Protein AF-A0A931W527-F1 (afdb_monomer_lite)

Foldseek 3Di:
DPPVCPPCVVVVVVVVVVVVVVVVVVVVVPDPPPPPPPPPPVVPCPVVNVVVVVVVVVVVPDDDDCVCVVDPVSVPDDDPDDDDDDDDDDDPDNPDDPPPD

Secondary structure (DSSP, 8-state):
--SHHHHSHHHHHHHHHHHHHHHHHHHHHS----------------HHHHHHHHHHHHHHT----GGGGG-HHHHTPPP-PPPPP-PPPPPSSTTSPTT--

pLDDT: mean 79.2, std 14.01, range [47.38, 95.88]

Structure (mmCIF, N/CA/C/O backbone):
data_AF-A0A931W527-F1
#
_entry.id   AF-A0A931W527-F1
#
loop_
_atom_site.group_PDB
_atom_site.id
_atom_site.type_symbol
_atom_site.label_atom_id
_atom_site.label_alt_id
_atom_site.label_comp_id
_atom_site.label_asym_id
_atom_site.label_entity_id
_atom_site.label_seq_id
_atom_site.pdbx_PDB_ins_code
_atom_site.Cartn_x
_atom_site.Cartn_y
_atom_site.Cartn_z
_atom_site.occupancy
_atom_site.B_iso_or_equiv
_atom_site.auth_seq_id
_atom_site.auth_comp_id
_atom_site.auth_asym_id
_atom_site.auth_atom_id
_atom_site.pdbx_PDB_model_num
ATOM 1 N N . MET A 1 1 ? 60.841 3.371 -64.439 1.00 53.81 1 MET A N 1
ATOM 2 C CA . MET A 1 1 ? 59.744 2.943 -63.538 1.00 53.81 1 MET A CA 1
ATOM 3 C C . MET A 1 1 ? 58.409 2.692 -64.273 1.00 53.81 1 MET A C 1
ATOM 5 O O . MET A 1 1 ? 57.364 2.802 -63.656 1.00 53.81 1 MET A O 1
ATOM 9 N N . MET A 1 2 ? 58.409 2.311 -65.566 1.00 53.72 2 MET A N 1
ATOM 10 C CA . MET A 1 2 ? 57.187 1.951 -66.327 1.00 53.72 2 MET A CA 1
ATOM 11 C C . MET A 1 2 ? 57.344 0.665 -67.174 1.00 53.72 2 MET A C 1
ATOM 13 O O . MET A 1 2 ? 56.583 0.446 -68.106 1.00 53.72 2 MET A O 1
ATOM 17 N N . GLN A 1 3 ? 58.326 -0.201 -66.882 1.00 55.66 3 GLN A N 1
ATOM 18 C CA . GLN A 1 3 ? 58.549 -1.440 -67.659 1.00 55.66 3 GLN A CA 1
ATOM 19 C C . GLN A 1 3 ? 57.970 -2.713 -67.015 1.00 55.66 3 GLN A C 1
ATOM 21 O O . GLN A 1 3 ? 57.854 -3.734 -67.682 1.00 55.66 3 GLN A O 1
ATOM 26 N N . PHE A 1 4 ? 57.503 -2.654 -65.763 1.00 57.00 4 PHE A N 1
ATOM 27 C CA . PHE A 1 4 ? 56.813 -3.785 -65.120 1.00 57.00 4 PHE A CA 1
ATOM 28 C C . PHE A 1 4 ? 55.393 -4.018 -65.669 1.00 57.00 4 PHE A C 1
ATOM 30 O O . PHE A 1 4 ? 54.861 -5.121 -65.573 1.00 57.00 4 PHE A O 1
ATOM 37 N N . PHE A 1 5 ? 54.791 -2.995 -66.286 1.00 55.78 5 PHE A N 1
ATOM 38 C CA . PHE A 1 5 ? 53.421 -3.045 -66.801 1.00 55.78 5 PHE A CA 1
ATOM 39 C C . PHE A 1 5 ? 53.288 -3.761 -68.153 1.00 55.78 5 PHE A C 1
ATOM 41 O O . PHE A 1 5 ? 52.181 -4.132 -68.537 1.00 55.78 5 PHE A O 1
ATOM 48 N N . THR A 1 6 ? 54.382 -3.967 -68.897 1.00 60.81 6 THR A N 1
ATOM 49 C CA . THR A 1 6 ? 54.313 -4.501 -70.268 1.00 60.81 6 THR A CA 1
ATOM 50 C C . THR A 1 6 ? 54.650 -5.984 -70.387 1.00 60.81 6 THR A C 1
ATOM 52 O O . THR A 1 6 ? 54.123 -6.626 -71.294 1.00 60.81 6 THR A O 1
ATOM 55 N N . GLN A 1 7 ? 55.460 -6.538 -69.480 1.00 64.62 7 GLN A N 1
ATOM 56 C CA . GLN A 1 7 ? 55.880 -7.946 -69.519 1.00 64.62 7 GLN A CA 1
ATOM 57 C C . GLN A 1 7 ? 54.887 -8.884 -68.811 1.00 64.62 7 GLN A C 1
ATOM 59 O O . GLN A 1 7 ? 54.696 -10.017 -69.238 1.00 64.62 7 GLN A O 1
ATOM 64 N N . ASN A 1 8 ? 54.166 -8.375 -67.805 1.00 65.19 8 ASN A N 1
ATOM 65 C CA . ASN A 1 8 ? 53.243 -9.148 -66.966 1.00 65.19 8 ASN A CA 1
ATOM 66 C C . ASN A 1 8 ? 51.772 -8.755 -67.188 1.00 65.19 8 ASN A C 1
ATOM 68 O O . ASN A 1 8 ? 50.960 -8.824 -66.266 1.00 65.19 8 ASN A O 1
ATOM 72 N N . LYS A 1 9 ? 51.416 -8.315 -68.405 1.00 69.62 9 LYS A N 1
ATOM 73 C CA . LYS A 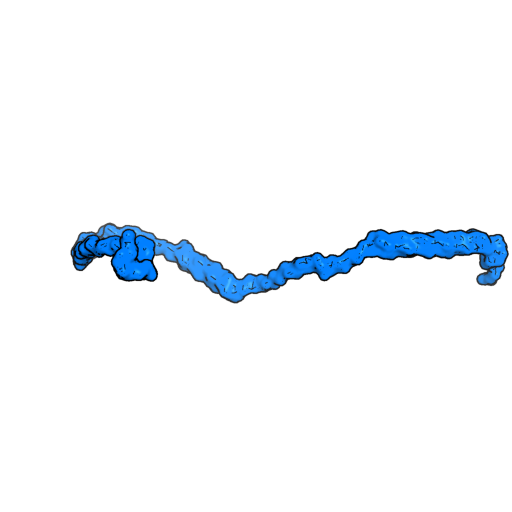1 9 ? 50.068 -7.810 -68.739 1.00 69.62 9 LYS A CA 1
ATOM 74 C C . LYS A 1 9 ? 48.958 -8.787 -68.341 1.00 69.62 9 LYS A C 1
ATOM 76 O O . LYS A 1 9 ? 47.954 -8.365 -67.782 1.00 69.62 9 LYS A O 1
ATOM 81 N N . THR A 1 10 ? 49.158 -10.085 -68.566 1.00 76.25 10 THR A N 1
ATOM 82 C CA . THR A 1 10 ? 48.201 -11.138 -68.185 1.00 76.25 10 THR A CA 1
ATOM 83 C C . THR A 1 10 ? 48.060 -11.282 -66.671 1.00 76.25 10 THR A C 1
ATOM 85 O O . THR A 1 10 ? 46.942 -11.395 -66.182 1.00 76.25 10 THR A O 1
ATOM 88 N N . ALA A 1 11 ? 49.160 -11.207 -65.916 1.00 81.31 11 ALA A N 1
ATOM 89 C CA . ALA A 1 11 ? 49.135 -11.277 -64.455 1.00 81.31 11 ALA A CA 1
ATOM 90 C C . ALA A 1 11 ? 48.483 -10.034 -63.825 1.00 81.31 11 ALA A C 1
ATOM 92 O O . ALA A 1 11 ? 47.740 -10.152 -62.855 1.00 81.31 11 ALA A O 1
ATOM 93 N N . ILE A 1 12 ? 48.700 -8.849 -64.406 1.00 83.75 12 ILE A N 1
ATOM 94 C CA . ILE A 1 12 ? 48.068 -7.602 -63.954 1.00 83.75 12 ILE A CA 1
ATOM 95 C C . ILE A 1 12 ? 46.562 -7.632 -64.239 1.00 83.75 12 ILE A C 1
ATOM 97 O O . ILE A 1 12 ? 45.770 -7.310 -63.358 1.00 83.75 12 ILE A O 1
ATOM 101 N N . ILE A 1 13 ? 46.147 -8.079 -65.429 1.00 84.56 13 ILE A N 1
ATOM 102 C CA . ILE A 1 13 ? 44.723 -8.234 -65.764 1.00 84.56 13 ILE A CA 1
ATOM 103 C C . ILE A 1 13 ? 44.065 -9.273 -64.846 1.00 84.56 13 ILE A C 1
ATOM 105 O O . ILE A 1 13 ? 42.994 -9.009 -64.306 1.00 84.56 13 ILE A O 1
ATOM 109 N N . ALA A 1 14 ? 44.718 -10.412 -64.599 1.00 85.50 14 ALA A N 1
ATOM 110 C CA . ALA A 1 14 ? 44.213 -11.433 -63.683 1.00 85.50 14 ALA A CA 1
ATOM 111 C C . ALA A 1 14 ? 44.060 -10.905 -62.247 1.00 85.50 14 ALA A C 1
ATOM 113 O O . ALA A 1 14 ? 43.046 -11.173 -61.607 1.00 85.50 14 ALA A O 1
ATOM 114 N N . ALA A 1 15 ? 45.011 -10.104 -61.757 1.00 87.38 15 ALA A N 1
ATOM 115 C CA . ALA A 1 15 ? 44.928 -9.487 -60.435 1.00 87.38 15 ALA A CA 1
ATOM 116 C C . ALA A 1 15 ? 43.774 -8.473 -60.328 1.00 87.38 15 ALA A C 1
ATOM 118 O O . ALA A 1 15 ? 43.074 -8.446 -59.318 1.00 87.38 15 ALA A O 1
ATOM 119 N N . VAL A 1 16 ? 43.532 -7.677 -61.375 1.00 89.69 16 VAL A N 1
ATOM 120 C CA . VAL A 1 16 ? 42.417 -6.714 -61.416 1.00 89.69 16 VAL A CA 1
ATOM 121 C C . VAL A 1 16 ? 41.067 -7.430 -61.466 1.00 89.69 16 VAL A C 1
ATOM 123 O O . VAL A 1 16 ? 40.146 -7.057 -60.742 1.00 89.69 16 VAL A O 1
ATOM 126 N N . VAL A 1 17 ? 40.950 -8.489 -62.270 1.00 91.94 17 VAL A N 1
ATOM 127 C CA . VAL A 1 17 ? 39.730 -9.306 -62.337 1.00 91.94 17 VAL A CA 1
ATOM 128 C C . VAL A 1 17 ? 39.474 -10.001 -60.999 1.00 91.94 17 VAL A C 1
ATOM 130 O O . VAL A 1 17 ? 38.350 -9.969 -60.506 1.00 91.94 17 VAL A O 1
ATOM 133 N N . LEU A 1 18 ? 40.509 -10.555 -60.362 1.00 92.00 18 LEU A N 1
ATOM 134 C CA . LEU A 1 18 ? 40.399 -11.162 -59.035 1.00 92.00 18 LEU A CA 1
ATOM 135 C C . LEU A 1 18 ? 39.945 -10.140 -57.983 1.00 92.00 18 LEU A C 1
ATOM 137 O O . LEU A 1 18 ? 39.067 -10.439 -57.179 1.00 92.00 18 LEU A O 1
ATOM 141 N N . ALA A 1 19 ? 40.490 -8.921 -58.013 1.00 90.31 19 ALA A N 1
ATOM 142 C CA . ALA A 1 19 ? 40.085 -7.847 -57.110 1.00 90.31 19 ALA A CA 1
ATOM 143 C C . ALA A 1 19 ? 38.616 -7.438 -57.313 1.00 90.31 19 ALA A C 1
ATOM 145 O O . ALA A 1 19 ? 37.900 -7.242 -56.333 1.00 90.31 19 ALA A O 1
ATOM 146 N N . LEU A 1 20 ? 38.143 -7.365 -58.563 1.00 91.81 20 LEU A N 1
ATOM 147 C CA . LEU A 1 20 ? 36.741 -7.067 -58.877 1.00 91.81 20 LEU A CA 1
ATOM 148 C C . LEU A 1 20 ? 35.792 -8.185 -58.429 1.00 91.81 20 LEU A C 1
ATOM 150 O O . LEU A 1 20 ? 34.731 -7.896 -57.880 1.00 91.81 20 LEU A O 1
ATOM 154 N N . VAL A 1 21 ? 36.179 -9.450 -58.610 1.00 91.81 21 VAL A N 1
ATOM 155 C CA . VAL A 1 21 ? 35.397 -10.606 -58.145 1.00 91.81 21 VAL A CA 1
ATOM 156 C C . VAL A 1 21 ? 35.334 -10.641 -56.619 1.00 91.81 21 VAL A C 1
ATOM 158 O O . VAL A 1 21 ? 34.256 -10.825 -56.060 1.00 91.81 21 VAL A O 1
ATOM 161 N N . LEU A 1 22 ? 36.457 -10.407 -55.933 1.00 89.69 22 LEU A N 1
ATOM 162 C CA . LEU A 1 22 ? 36.496 -10.338 -54.471 1.00 89.69 22 LEU A CA 1
ATOM 163 C C . LEU A 1 22 ? 35.669 -9.169 -53.937 1.00 89.69 22 LEU A C 1
ATOM 165 O O . LEU A 1 22 ? 34.942 -9.348 -52.966 1.00 89.69 22 LEU A O 1
ATOM 169 N N . TYR A 1 23 ? 35.730 -8.002 -54.581 1.00 88.25 23 TYR A N 1
ATOM 170 C CA . TYR A 1 23 ? 34.913 -6.846 -54.215 1.00 88.25 23 TYR A CA 1
ATOM 171 C C . TYR A 1 23 ? 33.420 -7.120 -54.418 1.00 88.25 23 TYR A C 1
ATOM 173 O O . TYR A 1 23 ? 32.629 -6.863 -53.515 1.00 88.25 23 TYR A O 1
ATOM 181 N N . GLY A 1 24 ? 33.039 -7.696 -55.562 1.00 85.88 24 GLY A N 1
ATOM 182 C CA . GLY A 1 24 ? 31.660 -8.094 -55.846 1.00 85.88 24 GLY A CA 1
ATOM 183 C C . GLY A 1 24 ? 31.141 -9.135 -54.854 1.00 85.88 24 GLY A C 1
ATOM 184 O O . GLY A 1 24 ? 30.038 -8.985 -54.336 1.00 85.88 24 GLY A O 1
ATOM 185 N N . TYR A 1 25 ? 31.960 -10.133 -54.511 1.00 87.44 25 TYR A N 1
ATOM 186 C CA . TYR A 1 25 ? 31.640 -11.113 -53.474 1.00 87.44 25 TYR A CA 1
ATOM 187 C C . TYR A 1 25 ? 31.458 -10.442 -52.108 1.00 87.44 25 TYR A C 1
ATOM 189 O O . TYR A 1 25 ? 30.443 -10.663 -51.459 1.00 87.44 25 TYR A O 1
ATOM 197 N N . PHE A 1 26 ? 32.380 -9.570 -51.688 1.00 84.38 26 PHE A N 1
ATOM 198 C CA . PHE A 1 26 ? 32.290 -8.876 -50.398 1.00 84.38 26 PHE A CA 1
ATOM 199 C C . PHE A 1 26 ? 31.102 -7.913 -50.319 1.00 84.38 26 PHE A C 1
ATOM 201 O O . PHE A 1 26 ? 30.514 -7.759 -49.253 1.00 84.38 26 PHE A O 1
ATOM 208 N N . ALA A 1 27 ? 30.754 -7.259 -51.428 1.00 82.50 27 ALA A N 1
ATOM 209 C CA . ALA A 1 27 ? 29.611 -6.359 -51.519 1.00 82.50 27 ALA A CA 1
ATOM 210 C C . ALA A 1 27 ? 28.278 -7.120 -51.525 1.00 82.50 27 ALA A C 1
ATOM 21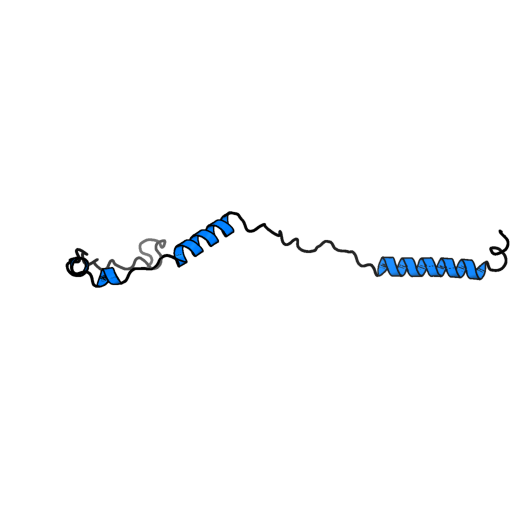2 O O . ALA A 1 27 ? 27.320 -6.651 -50.925 1.00 82.50 27 ALA A O 1
ATOM 213 N N . PHE A 1 28 ? 28.224 -8.299 -52.153 1.00 80.75 28 PHE A N 1
ATOM 214 C CA . PHE A 1 28 ? 27.026 -9.139 -52.191 1.00 80.75 28 PHE A CA 1
ATOM 215 C C . PHE A 1 28 ? 26.816 -9.940 -50.892 1.00 80.75 28 PHE A C 1
ATOM 217 O O . PHE A 1 28 ? 25.682 -10.118 -50.460 1.00 80.75 28 PHE A O 1
ATOM 224 N N . PHE A 1 29 ? 27.893 -10.392 -50.234 1.00 74.38 29 PHE A N 1
ATOM 225 C CA . PHE A 1 29 ? 27.834 -11.070 -48.927 1.00 74.38 29 PHE A CA 1
ATOM 226 C C . PHE A 1 29 ? 27.779 -10.112 -47.730 1.00 74.38 29 PHE A C 1
ATOM 228 O O . PHE A 1 29 ? 27.416 -10.533 -46.630 1.00 74.38 29 PHE A O 1
ATOM 235 N N . ARG A 1 30 ? 28.081 -8.819 -47.917 1.00 68.81 30 ARG A N 1
ATOM 236 C CA . ARG A 1 30 ? 27.583 -7.772 -47.018 1.00 68.81 30 ARG A CA 1
ATOM 237 C C . ARG A 1 30 ? 26.085 -7.643 -47.266 1.00 68.81 30 ARG A C 1
ATOM 239 O O . ARG A 1 30 ? 25.644 -6.809 -48.049 1.00 68.81 30 ARG A O 1
ATOM 246 N N . GLY A 1 31 ? 25.310 -8.499 -46.599 1.00 57.88 31 GLY A N 1
ATOM 247 C CA . GLY A 1 31 ? 23.867 -8.320 -46.494 1.00 57.88 31 GLY A CA 1
ATOM 248 C C . GLY A 1 31 ? 23.551 -6.888 -46.051 1.00 57.88 31 GLY A C 1
ATOM 249 O O . GLY A 1 31 ? 24.395 -6.258 -45.400 1.00 57.88 31 GLY A O 1
ATOM 250 N N . PRO A 1 32 ? 22.379 -6.343 -46.420 1.00 59.59 32 PRO A N 1
ATOM 251 C CA . PRO A 1 32 ? 21.985 -5.027 -45.952 1.00 59.59 32 PRO A CA 1
ATOM 252 C C . PRO A 1 32 ? 22.145 -5.016 -44.435 1.00 59.59 32 PRO A C 1
ATOM 254 O O . PRO A 1 32 ? 21.570 -5.857 -43.744 1.00 59.59 32 PRO A O 1
ATOM 257 N N . SER A 1 33 ? 22.954 -4.089 -43.919 1.00 56.25 33 SER A N 1
ATOM 258 C CA . SER A 1 33 ? 22.885 -3.697 -42.518 1.00 56.25 33 SER A CA 1
ATOM 259 C C . SER A 1 33 ? 21.522 -3.048 -42.352 1.00 56.25 33 SER A C 1
ATOM 261 O O . SER A 1 33 ? 21.393 -1.827 -42.395 1.00 56.25 33 SER A O 1
ATOM 263 N N . SER A 1 34 ? 20.481 -3.870 -42.281 1.00 52.16 34 SER A N 1
ATOM 264 C CA . SER A 1 34 ? 19.166 -3.453 -41.871 1.00 52.16 34 SER A CA 1
ATOM 265 C C . SER A 1 34 ? 19.354 -2.928 -40.460 1.00 52.16 34 SER A C 1
ATOM 267 O O . SER A 1 34 ? 19.339 -3.675 -39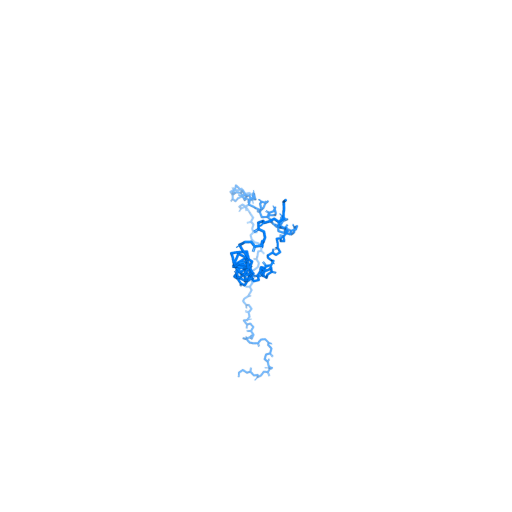.486 1.00 52.16 34 SER A O 1
ATOM 269 N N . THR A 1 35 ? 19.511 -1.613 -40.348 1.00 54.72 35 THR A N 1
ATOM 270 C CA . THR A 1 35 ? 19.030 -0.833 -39.210 1.00 54.72 35 THR A CA 1
ATOM 271 C C . THR A 1 35 ? 17.502 -0.901 -39.193 1.00 54.72 35 THR A C 1
ATOM 273 O O . THR A 1 35 ? 16.820 0.113 -39.182 1.00 54.72 35 THR A O 1
ATOM 276 N N . ASP A 1 36 ? 16.977 -2.119 -39.257 1.00 53.78 36 ASP A N 1
ATOM 277 C CA . ASP A 1 36 ? 15.619 -2.485 -38.910 1.00 53.78 36 ASP A CA 1
ATOM 278 C C . ASP A 1 36 ? 15.742 -3.296 -37.621 1.00 53.78 36 ASP A C 1
ATOM 280 O O . ASP A 1 36 ? 15.399 -4.469 -37.497 1.00 53.78 36 ASP A O 1
ATOM 284 N N . LEU A 1 37 ? 16.436 -2.669 -36.677 1.00 47.38 37 LEU A N 1
ATOM 285 C CA . LEU A 1 37 ? 16.487 -3.104 -35.308 1.00 47.38 37 LEU A CA 1
ATOM 286 C C . LEU A 1 37 ? 15.395 -2.269 -34.681 1.00 47.38 37 LEU A C 1
ATOM 288 O O . LEU A 1 37 ? 15.550 -1.052 -34.584 1.00 47.38 37 LEU A O 1
ATOM 292 N N . LEU A 1 38 ? 14.273 -2.929 -34.381 1.00 51.72 38 LEU A N 1
ATOM 293 C CA . LEU A 1 38 ? 13.248 -2.455 -33.464 1.00 51.72 38 LEU A CA 1
ATOM 294 C C . LEU A 1 38 ? 13.935 -1.567 -32.436 1.00 51.72 38 LEU A C 1
ATOM 296 O O . LEU A 1 38 ? 14.653 -2.067 -31.568 1.00 51.72 38 LEU A O 1
ATOM 300 N N . VAL A 1 39 ? 13.796 -0.254 -32.603 1.00 49.31 39 VAL A N 1
ATOM 301 C CA . VAL A 1 39 ? 14.271 0.687 -31.608 1.00 49.31 39 VAL A CA 1
ATOM 302 C C . VAL A 1 39 ? 13.391 0.377 -30.413 1.00 49.31 39 VAL A C 1
ATOM 304 O O . VAL A 1 39 ? 12.225 0.764 -30.367 1.00 49.31 39 VAL A O 1
ATOM 307 N N . LEU A 1 40 ? 13.923 -0.415 -29.478 1.00 54.78 40 LEU A N 1
ATOM 308 C CA . LEU A 1 40 ? 13.527 -0.276 -28.095 1.00 54.78 40 LEU A CA 1
ATOM 309 C C . LEU A 1 40 ? 13.815 1.186 -27.820 1.00 54.78 40 LEU A C 1
ATOM 311 O O . LEU A 1 40 ? 14.971 1.603 -27.747 1.00 54.78 40 LEU A O 1
ATOM 315 N N . GLU A 1 41 ? 12.751 1.974 -27.795 1.00 55.78 41 GLU A N 1
ATOM 316 C CA . GLU A 1 41 ? 12.796 3.265 -27.162 1.00 55.78 41 GLU A CA 1
ATOM 317 C C . GLU A 1 41 ? 13.249 2.946 -25.742 1.00 55.78 41 GLU A C 1
ATOM 319 O O . GLU A 1 41 ? 12.497 2.368 -24.953 1.00 55.78 41 GLU A O 1
ATOM 324 N N . ASP A 1 42 ? 14.532 3.190 -25.466 1.00 55.31 42 ASP A N 1
ATOM 325 C CA . ASP A 1 42 ? 15.060 3.260 -24.115 1.00 55.31 42 ASP A CA 1
ATOM 326 C C . ASP A 1 42 ? 14.372 4.474 -23.508 1.00 55.31 42 ASP A C 1
ATOM 328 O O . ASP A 1 42 ? 14.876 5.595 -23.531 1.00 55.31 42 ASP A O 1
ATOM 332 N N . SER A 1 43 ? 13.101 4.275 -23.159 1.00 59.88 43 SER A N 1
ATOM 333 C CA . SER A 1 43 ? 12.254 5.294 -22.597 1.00 59.88 43 SER A CA 1
ATOM 334 C C . SER A 1 43 ? 12.846 5.487 -21.212 1.00 59.88 43 SER A C 1
ATOM 336 O O . SER A 1 43 ? 12.725 4.573 -20.385 1.00 59.88 43 SER A O 1
ATOM 338 N N . PRO A 1 44 ? 13.561 6.601 -20.960 1.00 62.94 44 PRO A N 1
ATOM 339 C CA . PRO A 1 44 ? 14.164 6.829 -19.660 1.00 62.94 44 PRO A CA 1
ATOM 340 C C . PRO A 1 44 ? 13.041 6.670 -18.650 1.00 62.94 44 PRO A C 1
ATOM 342 O O . PRO A 1 44 ? 11.991 7.287 -18.848 1.00 62.94 44 PRO A O 1
ATOM 345 N N . ALA A 1 45 ? 13.236 5.784 -17.659 1.00 61.06 45 ALA A N 1
ATOM 346 C CA . ALA A 1 45 ? 12.214 5.388 -16.694 1.00 61.06 45 ALA A CA 1
ATOM 347 C C . ALA A 1 45 ? 11.333 6.594 -16.394 1.00 61.06 45 ALA A C 1
ATOM 349 O O . ALA A 1 45 ? 11.812 7.573 -15.808 1.00 61.06 45 ALA A O 1
ATOM 350 N N . SER A 1 46 ? 10.103 6.565 -16.925 1.00 72.62 46 SER A N 1
ATOM 351 C CA . SER A 1 46 ? 9.273 7.765 -16.986 1.00 72.62 46 SER A CA 1
ATOM 352 C C . SER A 1 46 ? 9.218 8.374 -15.592 1.00 72.62 46 SER A C 1
ATOM 354 O O . SER A 1 46 ? 9.233 7.635 -14.605 1.00 72.62 46 SER A O 1
ATOM 356 N N . ASN A 1 47 ? 9.180 9.702 -15.468 1.00 74.44 47 ASN A N 1
ATOM 357 C CA . ASN A 1 47 ? 9.121 10.337 -14.144 1.00 74.44 47 ASN A CA 1
ATOM 358 C C . ASN A 1 47 ? 8.030 9.692 -13.261 1.00 74.44 47 ASN A C 1
ATOM 360 O O . ASN A 1 47 ? 8.247 9.463 -12.076 1.00 74.44 47 ASN A O 1
ATOM 364 N N . ALA A 1 48 ? 6.921 9.259 -13.876 1.00 78.50 48 ALA A N 1
ATOM 365 C CA . ALA A 1 48 ? 5.867 8.470 -13.243 1.00 78.50 48 ALA A CA 1
ATOM 366 C C . ALA A 1 48 ? 6.344 7.134 -12.633 1.00 78.50 48 ALA A C 1
ATOM 368 O O . ALA A 1 48 ? 5.939 6.800 -11.524 1.00 78.50 48 ALA A O 1
ATOM 369 N N . SER A 1 49 ? 7.215 6.384 -13.311 1.00 81.44 49 SER A N 1
ATOM 370 C CA . SER A 1 49 ? 7.792 5.125 -12.814 1.00 81.44 49 SER A CA 1
ATOM 371 C C . SER A 1 49 ? 8.690 5.347 -11.594 1.00 81.44 49 SER A C 1
ATOM 373 O O . SER A 1 49 ? 8.630 4.587 -10.629 1.00 81.44 49 SER A O 1
ATOM 375 N N . GLN A 1 50 ? 9.487 6.420 -11.598 1.00 82.62 50 GLN A N 1
ATOM 376 C CA . GLN A 1 50 ? 10.345 6.784 -10.465 1.00 82.62 50 GLN A CA 1
ATOM 377 C C . GLN A 1 50 ? 9.520 7.278 -9.269 1.00 82.62 50 GLN A C 1
ATOM 379 O O . GLN A 1 50 ? 9.779 6.876 -8.134 1.00 82.62 50 GLN A O 1
ATOM 384 N N . THR A 1 51 ? 8.483 8.088 -9.512 1.00 85.12 51 THR A N 1
ATOM 385 C CA . THR A 1 51 ? 7.541 8.517 -8.469 1.00 85.12 51 THR A CA 1
ATOM 386 C C . THR A 1 51 ? 6.794 7.327 -7.873 1.00 85.12 51 THR A C 1
ATOM 388 O O . THR A 1 51 ? 6.725 7.213 -6.653 1.00 85.12 51 THR A O 1
ATOM 391 N N . LEU A 1 52 ? 6.304 6.401 -8.703 1.00 87.50 52 LEU A N 1
ATOM 392 C CA . LEU A 1 52 ? 5.627 5.188 -8.244 1.00 87.50 52 LEU A CA 1
ATOM 393 C C . LEU A 1 52 ? 6.541 4.334 -7.357 1.00 87.50 52 LEU A C 1
ATOM 395 O O . LEU A 1 52 ? 6.123 3.890 -6.289 1.00 87.50 52 LEU A O 1
ATOM 399 N N . LEU A 1 53 ? 7.799 4.142 -7.764 1.00 86.75 53 LEU A N 1
ATOM 400 C CA . LEU A 1 53 ? 8.773 3.387 -6.980 1.00 86.75 53 LEU A CA 1
ATOM 401 C C . LEU A 1 53 ? 9.070 4.063 -5.632 1.00 86.75 53 LEU A C 1
ATOM 403 O O . LEU A 1 53 ? 9.128 3.385 -4.605 1.00 86.75 53 LEU A O 1
ATOM 407 N N . ALA A 1 54 ? 9.193 5.392 -5.613 1.00 86.94 54 ALA A N 1
ATOM 408 C CA . ALA A 1 54 ? 9.356 6.158 -4.380 1.00 86.94 54 ALA A CA 1
ATOM 409 C C . ALA A 1 54 ? 8.133 6.028 -3.454 1.00 86.94 54 ALA A C 1
ATOM 411 O O . ALA A 1 54 ? 8.293 5.821 -2.251 1.00 86.94 54 ALA A O 1
ATOM 412 N N . THR A 1 55 ? 6.914 6.075 -4.002 1.00 86.56 55 THR A N 1
ATOM 413 C CA . THR A 1 55 ? 5.679 5.872 -3.233 1.00 86.56 55 THR A CA 1
ATOM 414 C C . THR A 1 55 ? 5.617 4.467 -2.640 1.00 86.56 55 THR A C 1
ATOM 416 O O . THR A 1 55 ? 5.374 4.328 -1.447 1.00 86.56 55 THR A O 1
ATOM 419 N N . ILE A 1 56 ? 5.899 3.424 -3.425 1.00 86.56 56 ILE A N 1
ATOM 420 C CA . ILE A 1 56 ? 5.896 2.035 -2.937 1.00 86.56 56 ILE A CA 1
ATOM 421 C C . ILE A 1 56 ? 6.956 1.838 -1.846 1.00 86.56 56 ILE A C 1
ATOM 423 O O . ILE A 1 56 ? 6.682 1.205 -0.828 1.00 86.56 56 ILE A O 1
ATOM 427 N N . SER A 1 57 ? 8.146 2.422 -2.015 1.00 85.00 57 SER A N 1
ATOM 428 C CA . SER A 1 57 ? 9.192 2.406 -0.988 1.00 85.00 57 SER A CA 1
ATOM 429 C C . SER A 1 57 ? 8.720 3.065 0.313 1.00 85.00 57 SER A C 1
ATOM 431 O O . SER A 1 57 ? 8.893 2.494 1.387 1.00 85.00 57 SER A O 1
ATOM 433 N N . SER A 1 58 ? 8.036 4.212 0.218 1.00 83.62 58 SER A N 1
ATOM 434 C CA . SER A 1 58 ? 7.450 4.901 1.374 1.00 83.62 58 SER A CA 1
ATOM 435 C C . SER A 1 58 ? 6.310 4.125 2.038 1.00 83.62 58 SER A C 1
ATOM 437 O O . SER A 1 58 ? 6.099 4.288 3.235 1.00 83.62 58 SER A O 1
ATOM 439 N N . LEU A 1 59 ? 5.550 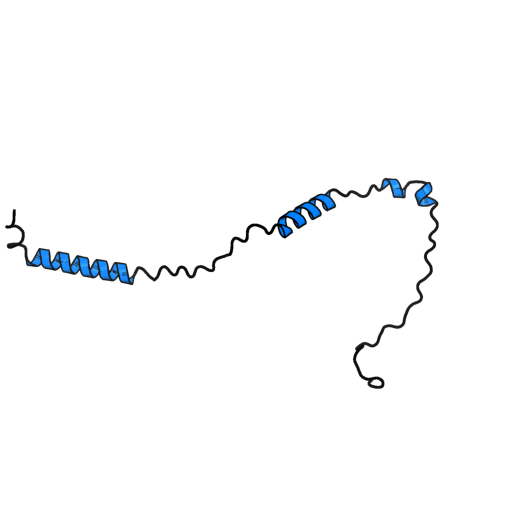3.324 1.287 1.00 82.38 59 LEU A N 1
ATOM 440 C CA . LEU A 1 59 ? 4.488 2.479 1.841 1.00 82.38 59 LEU A CA 1
ATOM 441 C C . LEU A 1 59 ? 5.062 1.238 2.541 1.00 82.38 59 LEU A C 1
ATOM 443 O O . LEU A 1 59 ? 4.545 0.839 3.579 1.00 82.38 59 LEU A O 1
ATOM 447 N N . ASN A 1 60 ? 6.161 0.668 2.033 1.00 74.88 60 ASN A N 1
ATOM 448 C CA . ASN A 1 60 ? 6.848 -0.473 2.656 1.00 74.88 60 ASN A CA 1
ATOM 449 C C . ASN A 1 60 ? 7.452 -0.149 4.034 1.00 74.88 60 ASN A C 1
ATOM 451 O O . ASN A 1 60 ? 7.706 -1.053 4.831 1.00 74.88 60 ASN A O 1
ATOM 455 N N . THR A 1 61 ? 7.689 1.126 4.334 1.00 77.94 61 THR A N 1
ATOM 456 C CA . THR A 1 61 ? 8.126 1.589 5.658 1.00 77.94 61 THR A CA 1
ATOM 457 C C . THR A 1 61 ? 6.978 1.825 6.633 1.00 77.94 61 THR A C 1
ATOM 459 O O . THR A 1 61 ? 7.241 1.980 7.828 1.00 77.94 61 THR A O 1
ATOM 462 N N . ILE A 1 62 ? 5.721 1.825 6.177 1.00 79.75 62 ILE A N 1
ATOM 463 C CA . ILE A 1 62 ? 4.567 1.970 7.066 1.00 79.75 62 ILE A CA 1
ATOM 464 C C . ILE A 1 62 ? 4.385 0.655 7.818 1.00 79.75 62 ILE A C 1
ATOM 466 O O . ILE A 1 62 ? 3.924 -0.349 7.279 1.00 79.75 62 ILE A O 1
ATOM 470 N N . LYS A 1 63 ? 4.761 0.670 9.094 1.00 81.94 63 LYS A N 1
ATOM 471 C CA . LYS A 1 63 ? 4.493 -0.420 10.028 1.00 81.94 63 LYS A CA 1
ATOM 472 C C . LYS A 1 63 ? 3.307 -0.034 10.893 1.00 81.94 63 LYS A C 1
ATOM 474 O O . LYS A 1 63 ? 3.288 1.050 11.469 1.00 81.94 63 LYS A O 1
ATOM 479 N N . LEU A 1 64 ? 2.332 -0.931 10.979 1.00 83.81 64 LEU A N 1
ATOM 480 C CA . LEU A 1 64 ? 1.255 -0.813 11.948 1.00 83.81 64 LEU A CA 1
ATOM 481 C C . LEU A 1 64 ? 1.816 -1.147 13.332 1.00 83.81 64 LEU A C 1
ATOM 483 O O . LEU A 1 64 ? 2.392 -2.219 13.524 1.00 83.81 64 LEU A O 1
ATOM 487 N N . ASP A 1 65 ? 1.671 -0.224 14.277 1.00 88.38 65 ASP A N 1
ATOM 488 C CA . ASP A 1 65 ? 1.976 -0.514 15.671 1.00 88.38 65 ASP A CA 1
ATOM 489 C C . ASP A 1 65 ? 0.844 -1.361 16.260 1.00 88.38 65 ASP A C 1
ATOM 491 O O . ASP A 1 65 ? -0.287 -0.901 16.413 1.00 88.38 65 ASP A O 1
ATOM 495 N N . ASN A 1 66 ? 1.145 -2.617 16.583 1.00 89.81 66 ASN A N 1
ATOM 496 C CA . ASN A 1 66 ? 0.159 -3.526 17.154 1.00 89.81 66 ASN A CA 1
ATOM 497 C C . ASN A 1 66 ? -0.134 -3.233 18.633 1.00 89.81 66 ASN A C 1
ATOM 499 O O . ASN A 1 66 ? -1.091 -3.787 19.175 1.00 89.81 66 ASN A O 1
ATOM 503 N N . SER A 1 67 ? 0.655 -2.370 19.284 1.00 93.75 67 SER A N 1
ATOM 504 C CA . SER A 1 67 ? 0.431 -1.979 20.677 1.00 93.75 67 SER A CA 1
ATOM 505 C C . SER A 1 67 ? -0.922 -1.290 20.867 1.00 93.75 67 SER A C 1
ATOM 507 O O . SER A 1 67 ? -1.561 -1.490 21.902 1.00 93.75 67 SER A O 1
ATOM 509 N N . ILE A 1 68 ? -1.422 -0.591 19.835 1.00 93.38 68 ILE A N 1
ATOM 510 C CA . ILE A 1 68 ? -2.717 0.101 19.887 1.00 93.38 68 ILE A CA 1
ATOM 511 C C . ILE A 1 68 ? -3.862 -0.871 20.182 1.00 93.38 68 ILE A C 1
ATOM 513 O O . ILE A 1 68 ? -4.824 -0.503 20.843 1.00 93.38 68 ILE A O 1
ATOM 517 N N . PHE A 1 69 ? -3.759 -2.124 19.724 1.00 93.31 69 PHE A N 1
ATOM 518 C CA . PHE A 1 69 ? -4.809 -3.128 19.902 1.00 93.31 69 PHE A CA 1
ATOM 519 C C . PHE A 1 69 ? -4.852 -3.703 21.321 1.00 93.31 69 PHE A C 1
ATOM 521 O O . PHE A 1 69 ? -5.809 -4.386 21.676 1.00 93.31 69 PHE A O 1
ATOM 528 N N . SER A 1 70 ? -3.817 -3.455 22.128 1.00 95.00 70 SER A N 1
ATOM 529 C CA . SER A 1 70 ? -3.770 -3.809 23.552 1.00 95.00 70 SER A CA 1
ATOM 530 C C . SER A 1 70 ? -4.052 -2.616 24.471 1.00 95.00 70 SER A C 1
ATOM 532 O O . SER A 1 70 ? -4.106 -2.795 25.686 1.00 95.00 70 SER A O 1
ATOM 534 N N . ASP A 1 71 ? -4.232 -1.412 23.918 1.00 95.44 71 ASP A N 1
ATOM 535 C CA . ASP A 1 71 ? -4.542 -0.216 24.696 1.00 95.44 71 ASP A CA 1
ATOM 536 C C . ASP A 1 71 ? -5.951 -0.335 25.324 1.00 95.44 71 ASP A C 1
ATOM 538 O O . ASP A 1 71 ? -6.925 -0.593 24.605 1.00 95.44 71 ASP A O 1
ATOM 542 N N . PRO A 1 72 ? -6.106 -0.133 26.648 1.00 95.25 72 PRO A N 1
ATOM 543 C CA . PRO A 1 72 ? -7.410 -0.157 27.310 1.00 95.25 72 PRO A CA 1
ATOM 544 C C . PRO A 1 72 ? -8.447 0.790 26.687 1.00 95.25 72 PRO A C 1
ATOM 546 O O . PRO A 1 72 ? -9.636 0.475 26.683 1.00 95.25 72 PRO A O 1
ATOM 549 N N . VAL A 1 73 ? -8.016 1.930 26.135 1.00 94.12 73 VAL A N 1
ATOM 550 C CA . VAL A 1 73 ? -8.871 2.885 25.420 1.00 94.12 73 VAL A CA 1
ATOM 551 C C . VAL A 1 73 ? -9.395 2.262 24.133 1.00 94.12 73 VAL A C 1
ATOM 553 O O . VAL A 1 73 ? -10.599 2.321 23.889 1.00 94.12 73 VAL A O 1
ATOM 556 N N . PHE A 1 74 ? -8.534 1.618 23.340 1.00 93.94 74 PHE A N 1
ATOM 557 C CA . PHE A 1 74 ? -8.951 0.928 22.117 1.00 93.94 74 PHE A CA 1
ATOM 558 C C . PHE A 1 74 ? -9.935 -0.206 22.427 1.00 93.94 74 PHE A C 1
ATOM 560 O O . PHE A 1 74 ? -10.968 -0.329 21.774 1.00 93.94 74 PHE A O 1
ATOM 567 N N . LEU A 1 75 ? -9.659 -0.986 23.476 1.00 94.31 75 LEU A N 1
ATOM 568 C CA . LEU A 1 75 ? -10.529 -2.076 23.930 1.00 94.31 75 LEU A CA 1
ATOM 569 C C . LEU A 1 75 ? -11.879 -1.590 24.480 1.00 94.31 75 LEU A C 1
ATOM 571 O O . LEU A 1 75 ? -12.849 -2.344 24.472 1.00 94.31 75 LEU A O 1
ATOM 575 N N . SER A 1 76 ? -11.958 -0.341 24.945 1.00 95.88 76 SER A N 1
ATOM 576 C CA . SER A 1 76 ? -13.205 0.268 25.425 1.00 95.88 76 SER A CA 1
ATOM 577 C C . SER A 1 76 ? -14.133 0.752 24.302 1.00 95.88 76 SER A C 1
ATOM 579 O O . SER A 1 76 ? -15.293 1.087 24.562 1.00 95.88 76 SER A O 1
ATOM 581 N N . LEU A 1 77 ? -13.646 0.810 23.055 1.00 94.88 77 LEU A N 1
ATOM 582 C CA . LEU A 1 77 ? -14.426 1.309 21.928 1.00 94.88 77 LEU A CA 1
ATOM 583 C C . LEU A 1 77 ? -15.614 0.390 21.639 1.00 94.88 77 LEU A C 1
ATOM 585 O O . LEU A 1 77 ? -15.486 -0.820 21.466 1.00 94.88 77 LEU A O 1
ATOM 589 N N . THR A 1 78 ? -16.792 0.998 21.545 1.00 92.88 78 THR A N 1
ATOM 590 C CA . THR A 1 78 ? -18.021 0.299 21.174 1.00 92.88 78 THR A CA 1
ATOM 591 C C . THR A 1 78 ? -18.237 0.406 19.669 1.00 92.88 78 THR A C 1
ATOM 593 O O . THR A 1 78 ? -18.106 1.481 19.085 1.00 92.88 78 THR A O 1
ATOM 596 N N . ASN A 1 79 ? -18.584 -0.710 19.029 1.00 88.56 79 ASN A N 1
ATOM 597 C CA . ASN A 1 79 ? -18.964 -0.709 17.623 1.00 88.56 79 ASN A CA 1
ATOM 598 C C . ASN A 1 79 ? -20.359 -0.079 17.455 1.00 88.56 79 ASN A C 1
ATOM 600 O O . ASN A 1 79 ? -21.337 -0.599 17.986 1.00 88.56 79 ASN A O 1
ATOM 604 N N . PHE A 1 80 ? -20.445 1.009 16.688 1.00 92.38 80 PHE A N 1
ATOM 605 C CA . PHE A 1 80 ? -21.702 1.685 16.333 1.00 92.38 80 PHE A CA 1
ATOM 606 C C . PHE A 1 80 ? -22.214 1.314 14.932 1.00 92.38 80 PHE A C 1
ATOM 608 O O . PHE A 1 80 ? -23.116 1.961 14.401 1.00 92.38 80 PHE A O 1
ATOM 615 N N . GLY A 1 81 ? -21.623 0.295 14.307 1.00 89.88 81 GLY A N 1
ATOM 616 C CA . GLY A 1 81 ? -22.061 -0.220 13.021 1.00 89.88 81 GLY A CA 1
ATOM 617 C C . GLY A 1 81 ? -23.500 -0.725 13.087 1.00 89.88 81 GLY A C 1
ATOM 618 O O . GLY A 1 81 ? -23.872 -1.489 13.976 1.00 89.88 81 GLY A O 1
ATOM 619 N N . VAL A 1 82 ? -24.307 -0.309 12.118 1.00 91.50 82 VAL A N 1
ATOM 620 C CA . VAL A 1 82 ? -25.655 -0.840 11.910 1.00 91.50 82 VAL A CA 1
ATOM 621 C C . VAL A 1 82 ? -25.540 -2.085 11.034 1.00 91.50 82 VAL A C 1
ATOM 623 O O . VAL A 1 82 ? -24.723 -2.121 10.112 1.00 91.50 82 VAL A O 1
ATOM 626 N N . GLN A 1 83 ? -26.346 -3.116 11.303 1.00 91.31 83 GLN A N 1
ATOM 627 C CA . GLN A 1 83 ? -26.451 -4.240 10.372 1.00 91.31 83 GLN A CA 1
ATOM 628 C C . GLN A 1 83 ? -26.943 -3.732 9.020 1.00 91.31 83 GLN A C 1
ATOM 630 O O . GLN A 1 83 ? -27.995 -3.100 8.931 1.00 91.31 83 GLN A O 1
ATOM 635 N N . ILE A 1 84 ? -26.179 -4.022 7.971 1.00 89.38 84 ILE A N 1
ATOM 636 C CA . ILE A 1 84 ? -26.595 -3.731 6.604 1.00 89.38 84 ILE A CA 1
ATOM 637 C C . ILE A 1 84 ? -27.578 -4.835 6.198 1.00 89.38 84 ILE A C 1
ATOM 639 O O . ILE A 1 84 ? -27.186 -6.007 6.198 1.00 89.38 84 ILE A O 1
ATOM 643 N N . PRO A 1 85 ? -28.846 -4.505 5.895 1.00 90.88 85 PRO A N 1
ATOM 644 C CA . PRO A 1 85 ? -29.785 -5.497 5.399 1.00 90.88 85 PRO A CA 1
ATOM 645 C C . PRO A 1 85 ? -29.295 -6.043 4.056 1.00 90.88 85 PRO A C 1
ATOM 647 O O . PRO A 1 85 ? -28.672 -5.335 3.264 1.00 90.88 85 PRO A O 1
ATOM 650 N N . ALA A 1 86 ? -29.572 -7.318 3.796 1.00 90.12 86 ALA A N 1
ATOM 651 C CA . ALA A 1 86 ? -29.268 -7.903 2.501 1.00 90.12 86 ALA A CA 1
ATOM 652 C C . ALA A 1 86 ? -30.154 -7.251 1.430 1.00 90.12 86 ALA A C 1
ATOM 654 O O . ALA A 1 86 ? -31.374 -7.409 1.446 1.00 90.12 86 ALA A O 1
ATOM 655 N N . GLU A 1 87 ? -29.529 -6.534 0.501 1.00 88.19 87 GLU A N 1
ATOM 656 C CA . GLU A 1 87 ? -30.198 -6.030 -0.693 1.00 88.19 87 GLU A CA 1
ATOM 657 C C . GLU A 1 87 ? -30.369 -7.171 -1.710 1.00 88.19 87 GLU A C 1
ATOM 659 O O . GLU A 1 87 ? -29.495 -8.043 -1.823 1.00 88.19 87 GLU A O 1
ATOM 664 N N . PRO A 1 88 ? -31.478 -7.205 -2.467 1.00 85.81 88 PRO A N 1
ATOM 665 C CA . PRO A 1 88 ? -31.659 -8.195 -3.513 1.00 85.81 88 PRO A CA 1
ATOM 666 C C . PRO A 1 88 ? -30.547 -8.069 -4.555 1.00 85.81 88 PRO A C 1
ATOM 668 O O . PRO A 1 88 ? -30.181 -6.975 -4.990 1.00 85.81 88 PRO A O 1
ATOM 671 N N . VAL A 1 89 ? -30.025 -9.215 -4.994 1.00 85.06 89 VAL A N 1
ATOM 672 C CA . VAL A 1 89 ? -29.066 -9.259 -6.098 1.00 85.06 89 VAL A CA 1
ATOM 673 C C . VAL A 1 89 ? -29.737 -8.650 -7.327 1.00 85.06 89 VAL A C 1
ATOM 675 O O . VAL A 1 89 ? -30.854 -9.026 -7.690 1.00 85.06 89 VAL A O 1
ATOM 678 N N . GLY A 1 90 ? -29.062 -7.685 -7.954 1.00 85.31 90 GLY A N 1
ATOM 679 C CA . GLY A 1 90 ? -29.556 -7.034 -9.162 1.00 85.31 90 GLY A CA 1
ATOM 680 C C . GLY A 1 90 ? -29.847 -8.032 -10.286 1.00 85.31 90 GLY A C 1
ATOM 681 O O . GLY A 1 90 ? -29.448 -9.199 -10.258 1.00 85.31 90 GLY A O 1
ATOM 682 N N . ARG A 1 91 ? -30.538 -7.564 -11.328 1.00 88.00 91 ARG A N 1
ATOM 683 C CA . ARG A 1 91 ? -30.796 -8.384 -12.519 1.00 88.00 91 ARG A CA 1
ATOM 684 C C . ARG A 1 91 ? -29.475 -8.897 -13.088 1.00 88.00 91 ARG A C 1
ATOM 686 O O . ARG A 1 91 ? -28.546 -8.116 -13.273 1.00 88.00 91 ARG A O 1
ATOM 693 N N . ARG A 1 92 ? -29.434 -10.181 -13.465 1.00 85.06 92 ARG A N 1
ATOM 694 C CA . ARG A 1 92 ? -28.264 -10.799 -14.118 1.00 85.06 92 ARG A CA 1
ATOM 695 C C . ARG A 1 92 ? -27.762 -9.981 -15.314 1.00 85.06 92 ARG A C 1
ATOM 697 O O . ARG A 1 92 ? -26.560 -9.907 -15.538 1.00 85.06 92 ARG A O 1
ATOM 704 N N . ASN A 1 93 ? -28.681 -9.369 -16.063 1.00 86.69 93 ASN A N 1
ATOM 705 C CA . ASN A 1 93 ? -28.370 -8.344 -17.051 1.00 86.69 93 ASN A CA 1
ATOM 706 C C . ASN A 1 93 ? -29.097 -7.035 -16.681 1.00 86.69 93 ASN A C 1
ATOM 708 O O . ASN A 1 93 ? -30.325 -6.976 -16.817 1.00 86.69 93 ASN A O 1
ATOM 712 N N . PRO A 1 94 ? -28.380 -5.981 -16.251 1.00 87.75 94 PRO A N 1
ATOM 713 C CA . PRO A 1 94 ? -28.997 -4.707 -15.887 1.00 87.75 94 PRO A CA 1
ATOM 714 C C . PRO A 1 94 ? -29.620 -3.972 -17.086 1.00 87.75 94 PRO A C 1
ATOM 716 O O . PRO A 1 94 ? -30.492 -3.131 -16.884 1.00 87.75 94 PRO A O 1
ATOM 719 N N . PHE A 1 95 ? -29.249 -4.327 -18.321 1.00 90.56 95 PHE A N 1
ATOM 720 C CA . PHE A 1 95 ? -29.693 -3.658 -19.549 1.00 90.56 95 PHE A CA 1
ATOM 721 C C . PHE A 1 95 ? -30.804 -4.390 -20.314 1.00 90.56 95 PHE A C 1
ATOM 723 O O . PHE A 1 95 ? -31.275 -3.881 -21.328 1.00 90.56 95 PHE A O 1
ATOM 730 N N . ALA A 1 96 ? -31.232 -5.582 -19.885 1.00 88.25 96 ALA A N 1
ATOM 731 C CA . ALA A 1 96 ? -32.283 -6.303 -20.606 1.00 88.25 96 ALA A CA 1
ATOM 732 C C . ALA A 1 96 ? -33.634 -5.548 -20.524 1.00 88.25 96 ALA A C 1
ATOM 734 O O . ALA A 1 96 ? -33.914 -4.928 -19.492 1.00 88.25 96 ALA A O 1
ATOM 735 N N . PRO A 1 97 ? -34.511 -5.609 -21.541 1.00 88.12 97 PRO A N 1
ATOM 736 C CA . PRO A 1 97 ? -35.842 -5.003 -21.473 1.00 88.12 97 PRO A CA 1
ATOM 737 C C . PRO A 1 97 ? -36.663 -5.508 -20.276 1.00 88.12 97 PRO A C 1
ATOM 739 O O . PRO A 1 97 ? -36.552 -6.674 -19.878 1.00 88.12 97 PRO A O 1
ATOM 742 N N . VAL A 1 98 ? -37.492 -4.640 -19.689 1.00 86.12 98 VAL A N 1
ATOM 743 C CA . VAL A 1 98 ? -38.411 -5.027 -18.605 1.00 86.12 98 VAL A CA 1
ATOM 744 C C . VAL A 1 98 ? -39.409 -6.073 -19.117 1.00 86.12 98 VAL A C 1
ATOM 746 O O . VAL A 1 98 ? -39.970 -5.918 -20.196 1.00 86.12 98 VAL A O 1
ATOM 749 N N . GLY A 1 99 ? -39.594 -7.167 -18.373 1.00 78.44 99 GLY A N 1
ATOM 750 C CA . GLY A 1 99 ? -40.492 -8.264 -18.764 1.00 78.44 99 GLY A CA 1
ATOM 751 C C . GLY A 1 99 ? -39.872 -9.364 -19.637 1.00 78.44 99 GLY A C 1
ATOM 752 O O . GLY A 1 99 ? -40.553 -10.341 -19.918 1.00 78.44 99 GL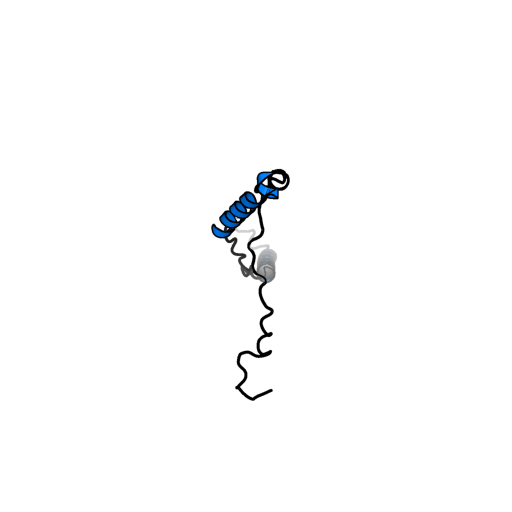Y A O 1
ATOM 753 N N . SER A 1 100 ? -38.592 -9.255 -20.018 1.00 68.19 100 SER A N 1
ATO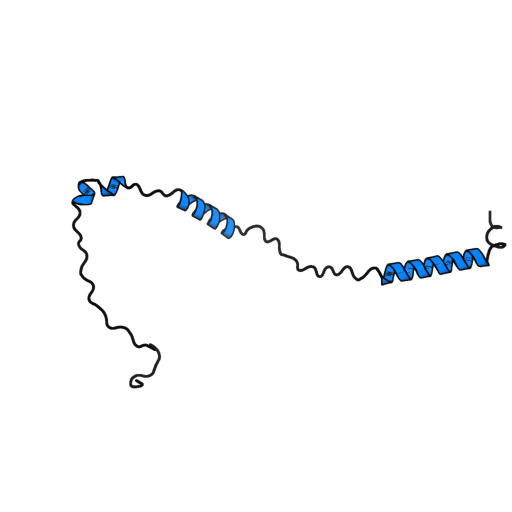M 754 C CA . SER A 1 100 ? -37.835 -10.379 -20.593 1.00 68.19 100 SER A CA 1
ATOM 755 C C . SER A 1 100 ? -37.082 -11.113 -19.477 1.00 68.19 100 SER A C 1
ATOM 757 O O . SER A 1 100 ? -36.005 -10.687 -19.053 1.00 68.19 100 SER A O 1
ATOM 759 N N . GLN A 1 101 ? -37.714 -12.144 -18.917 1.00 57.56 101 GLN A N 1
ATOM 760 C CA . GLN A 1 101 ? -37.081 -13.142 -18.047 1.00 57.56 101 GLN A CA 1
ATOM 761 C C . GLN A 1 101 ? -37.000 -14.451 -18.821 1.00 57.56 101 GLN A C 1
ATOM 763 O O . GLN A 1 101 ? -38.023 -14.794 -19.456 1.00 57.56 101 GLN A O 1
#

Radius of gyration: 41.76 Å; chains: 1; bounding box: 100×24×98 Å

Sequence (101 aa):
MMQFFTQNKTAIIAAVVLALVLYGYFAFFRGPSSTDLLVLEDSPASNASQTLLATISSLNTIKLDNSIFSDPVFLSLTNFGVQIPAEPVGRRNPFAPVGSQ